Protein AF-A0A6P8M120-F1 (afdb_monomer_lite)

pLDDT: mean 74.04, std 15.49, range [44.16, 94.94]

Foldseek 3Di:
DDPPDDPVLVVQCPPPNDPVSSVCVVCDPVNLVVCLVVVLVVVVVQVVDPPDPDDDPCVVNPDRQDSVNVVVVVVVVVVVVVPPPPPVVVVVVVVVVVVVVVD

Radius of gyration: 21.38 Å; chains: 1; bounding box: 45×60×43 Å

Secondary structure (DSSP, 8-state):
--TTS-HHHHHHHTT---HHHHHHHHS-HHHHHHHHHHHHHHHHHHHH-TT-SS---GGGGSSPPPHHHHHHHHHHHHHHHHS---THHHHHHHHHHHHTT--

Organism: Bombus impatiens (NCBI:txid132113)

Sequence (103 aa):
MTPGIREAALYQLGGSRRELDIFNIIFDEIFWENIVTETNRYADQIRANPRRTREIDDTWFLDIVDSNEIKRYFALSIIMAQVKRTKNTNELVEEGYYRNADI

Structure (mmCIF, N/CA/C/O backbone):
data_AF-A0A6P8M120-F1
#
_entry.id   AF-A0A6P8M120-F1
#
loop_
_atom_site.group_PDB
_atom_site.id
_atom_site.type_symbol
_atom_site.label_atom_id
_atom_site.label_alt_id
_atom_site.label_comp_id
_atom_site.label_asym_id
_atom_site.label_entity_id
_atom_site.label_seq_id
_atom_site.pdbx_PDB_ins_code
_atom_site.Cartn_x
_atom_site.Cartn_y
_atom_site.Cartn_z
_atom_site.occupancy
_atom_site.B_iso_or_equiv
_atom_site.auth_seq_id
_atom_site.auth_comp_id
_atom_site.auth_asym_id
_atom_site.auth_atom_id
_atom_site.pdbx_PDB_model_num
ATOM 1 N N . MET A 1 1 ? -14.365 12.161 27.783 1.00 50.69 1 MET A N 1
ATOM 2 C CA . MET A 1 1 ? -13.275 12.307 26.793 1.00 50.69 1 MET A CA 1
ATOM 3 C C . MET A 1 1 ? -12.474 11.018 26.783 1.00 50.69 1 MET A C 1
ATOM 5 O O . MET A 1 1 ? -12.149 10.542 27.862 1.00 50.69 1 MET A O 1
ATOM 9 N N . THR A 1 2 ? -12.213 10.432 25.614 1.00 49.12 2 THR A N 1
ATOM 10 C CA . THR A 1 2 ? -11.364 9.235 25.489 1.00 49.12 2 THR A CA 1
ATOM 11 C C . THR A 1 2 ? -9.914 9.701 25.310 1.00 49.12 2 THR A C 1
ATOM 13 O O . THR A 1 2 ? -9.643 10.390 24.325 1.00 49.12 2 THR A O 1
ATOM 16 N N . PRO A 1 3 ? -8.989 9.412 26.241 1.00 54.31 3 PRO A N 1
ATOM 17 C CA . PRO A 1 3 ? -7.601 9.853 26.118 1.00 54.31 3 PRO A CA 1
ATOM 18 C C . PRO A 1 3 ? -6.932 9.230 24.883 1.00 54.31 3 PRO A C 1
ATOM 20 O O . PRO A 1 3 ? -7.098 8.040 24.634 1.00 54.31 3 PRO A O 1
ATOM 23 N N . GLY A 1 4 ? -6.171 10.024 24.123 1.00 63.91 4 GLY A N 1
ATOM 24 C CA . GLY A 1 4 ? -5.341 9.541 23.008 1.00 63.91 4 GLY A CA 1
ATOM 25 C C . GLY A 1 4 ? -5.917 9.708 21.596 1.00 63.91 4 GLY A C 1
ATOM 26 O O . GLY A 1 4 ? -5.178 9.522 20.635 1.00 63.91 4 GLY A O 1
ATOM 27 N N . ILE A 1 5 ? -7.181 10.115 21.436 1.00 62.28 5 ILE A N 1
ATOM 28 C CA . ILE A 1 5 ? -7.775 10.406 20.117 1.00 62.28 5 ILE A CA 1
ATOM 29 C C . ILE A 1 5 ? -7.918 11.924 19.957 1.00 62.28 5 ILE A C 1
ATOM 31 O O . ILE A 1 5 ? -8.536 12.582 20.794 1.00 62.28 5 ILE A O 1
ATOM 35 N N . ARG A 1 6 ? -7.346 12.490 18.883 1.00 72.88 6 ARG A N 1
ATOM 36 C CA . ARG A 1 6 ? -7.486 13.922 18.555 1.00 72.88 6 ARG A CA 1
ATOM 37 C C . ARG A 1 6 ? -8.961 14.292 18.369 1.00 72.88 6 ARG A C 1
ATOM 39 O O . ARG A 1 6 ? -9.713 13.564 17.730 1.00 72.88 6 ARG A O 1
ATOM 46 N N . GLU A 1 7 ? -9.349 15.468 18.853 1.00 68.19 7 GLU A N 1
ATOM 47 C CA . GLU A 1 7 ? -10.735 15.959 18.808 1.00 68.19 7 GLU A CA 1
ATOM 48 C C . GLU A 1 7 ? -11.294 16.059 17.375 1.00 68.19 7 GLU A C 1
ATOM 50 O O . GLU A 1 7 ? -12.443 15.704 17.130 1.00 68.19 7 GLU A O 1
ATOM 55 N N . ALA A 1 8 ? -10.449 16.406 16.398 1.00 64.81 8 ALA A N 1
ATOM 56 C CA . ALA A 1 8 ? -10.807 16.395 14.977 1.00 64.81 8 ALA A CA 1
ATOM 57 C C . ALA A 1 8 ? -11.162 14.990 14.446 1.00 64.81 8 ALA A C 1
ATOM 59 O O . ALA A 1 8 ? -12.093 14.850 13.659 1.00 64.81 8 ALA A O 1
ATOM 60 N N . ALA A 1 9 ? -10.471 13.943 14.910 1.00 61.91 9 ALA A N 1
ATOM 61 C CA . ALA A 1 9 ? -10.782 12.562 14.540 1.00 61.91 9 ALA A CA 1
ATOM 62 C C . ALA A 1 9 ? -12.099 12.095 15.185 1.00 61.91 9 ALA A C 1
ATOM 64 O O . ALA A 1 9 ? -12.886 11.394 14.556 1.00 61.91 9 ALA A O 1
ATOM 65 N N . LEU A 1 10 ? -12.393 12.546 16.413 1.00 63.31 10 LEU A N 1
ATOM 66 C CA . LEU A 1 10 ? -13.688 12.304 17.063 1.00 63.31 10 LEU A CA 1
ATOM 67 C C . LEU A 1 10 ? -14.849 12.980 16.321 1.00 63.31 10 LEU A C 1
ATOM 69 O O . LEU A 1 10 ? -15.939 12.415 16.275 1.00 63.31 10 LEU A O 1
ATOM 73 N N . TYR A 1 11 ? -14.615 14.154 15.732 1.00 64.62 11 TYR A N 1
ATOM 74 C CA . TYR A 1 11 ? -15.611 14.869 14.931 1.00 64.62 11 TYR A CA 1
ATOM 75 C C . TYR A 1 11 ? 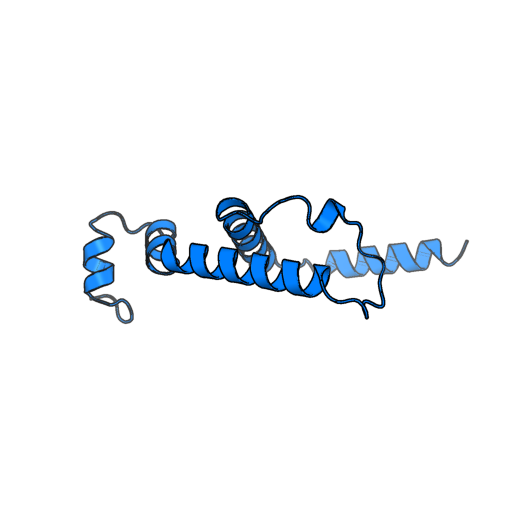-15.922 14.142 13.613 1.00 64.62 11 TYR A C 1
ATOM 77 O O . TYR A 1 11 ? -17.078 14.074 13.206 1.00 64.62 11 TYR A O 1
ATOM 85 N N . GLN A 1 12 ? -14.908 13.540 12.980 1.00 63.62 12 GLN A N 1
ATOM 86 C CA . GLN A 1 12 ? -15.066 12.755 11.749 1.00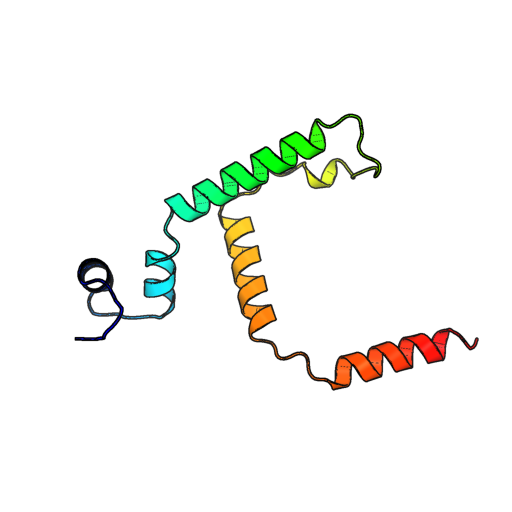 63.62 12 GLN A CA 1
ATOM 87 C C . GLN A 1 12 ? -15.754 11.396 11.973 1.00 63.62 12 GLN A C 1
ATOM 89 O O . GLN A 1 12 ? -16.456 10.920 11.087 1.00 63.62 12 GLN A O 1
ATOM 94 N N . LEU A 1 13 ? -15.607 10.791 13.158 1.00 62.41 13 LEU A N 1
ATOM 95 C CA . LEU A 1 13 ? -16.224 9.499 13.509 1.00 62.41 13 LEU A CA 1
ATOM 96 C C . LEU A 1 13 ? -17.747 9.563 13.731 1.00 62.41 13 LEU A C 1
ATOM 98 O O . LEU A 1 13 ? -18.418 8.531 13.714 1.00 62.41 13 LEU A O 1
ATOM 102 N N . GLY A 1 14 ? -18.317 10.746 13.980 1.00 66.19 14 GLY A N 1
ATOM 103 C CA . GLY A 1 14 ? -19.744 10.885 14.285 1.00 66.19 14 GLY A CA 1
ATOM 104 C C . GLY A 1 14 ? -20.219 9.979 15.441 1.00 66.19 14 GLY A C 1
ATOM 105 O O . GLY A 1 14 ? -19.515 9.767 16.432 1.00 66.19 14 GLY A O 1
ATOM 106 N N . GLY A 1 15 ? -21.451 9.461 15.337 1.00 59.75 15 GLY A N 1
ATOM 107 C CA . GLY A 1 15 ? -22.083 8.602 16.356 1.00 59.75 15 GLY A CA 1
ATOM 108 C C . GLY A 1 15 ? -21.808 7.095 16.223 1.00 59.75 15 GLY A C 1
ATOM 109 O O . GLY A 1 15 ? -22.063 6.350 17.166 1.00 59.75 15 GLY A O 1
ATOM 110 N N . SER A 1 16 ? -21.279 6.638 15.083 1.00 57.41 16 SER A N 1
ATOM 111 C CA . SER A 1 16 ? -20.943 5.233 14.810 1.00 57.41 16 SER A CA 1
ATOM 112 C C . SER A 1 16 ? -19.431 5.067 14.878 1.00 57.41 16 SER A C 1
ATOM 114 O O . SER A 1 16 ? -18.724 5.431 13.951 1.00 57.41 16 SER A O 1
ATOM 116 N N . ARG A 1 17 ? -18.925 4.527 15.987 1.00 65.62 17 ARG A N 1
ATOM 117 C CA . ARG A 1 17 ? -17.487 4.315 16.204 1.00 65.62 17 ARG A CA 1
ATOM 118 C C . ARG A 1 17 ? -17.112 2.868 15.906 1.00 65.62 17 ARG A C 1
ATOM 120 O O . ARG A 1 17 ? -16.792 2.132 16.837 1.00 65.62 17 ARG A O 1
ATOM 127 N N . ARG A 1 18 ? -17.209 2.430 14.648 1.00 77.12 18 ARG A N 1
ATOM 128 C CA . ARG A 1 18 ? -16.712 1.094 14.289 1.00 77.12 18 ARG A CA 1
ATOM 129 C C . ARG A 1 18 ? -15.193 1.149 14.182 1.00 77.12 18 ARG A C 1
ATOM 131 O O . ARG A 1 18 ? -14.619 2.159 13.781 1.00 77.12 18 ARG A O 1
ATOM 138 N N . GLU A 1 19 ? -14.531 0.055 14.523 1.00 79.12 19 GLU A N 1
ATOM 139 C CA . GLU A 1 19 ? -13.073 -0.068 14.488 1.00 79.12 19 GLU A CA 1
ATOM 140 C C . GLU A 1 19 ? -12.519 0.214 13.083 1.00 79.12 19 GLU A C 1
ATOM 142 O O . GLU A 1 19 ? -11.455 0.814 12.941 1.00 79.12 19 GLU A O 1
ATOM 147 N N . LEU A 1 20 ? -13.282 -0.146 12.046 1.00 81.62 20 LEU A N 1
ATOM 148 C CA . LEU A 1 20 ? -12.946 0.129 10.650 1.00 81.62 20 LEU A CA 1
ATOM 149 C C . LEU A 1 20 ? -13.003 1.627 10.306 1.00 81.62 20 LEU A C 1
ATOM 151 O O . LEU A 1 20 ? -12.199 2.095 9.507 1.00 81.62 20 LEU A O 1
ATOM 155 N N . ASP A 1 21 ? -13.901 2.392 10.930 1.00 80.62 21 ASP A N 1
ATOM 156 C CA . ASP A 1 21 ? -14.004 3.838 10.701 1.00 80.62 21 ASP A CA 1
ATOM 157 C C . ASP A 1 21 ? -12.774 4.554 11.280 1.00 80.62 21 ASP A C 1
ATOM 159 O O . ASP A 1 21 ? -12.192 5.427 10.641 1.00 80.62 21 ASP A O 1
ATOM 163 N N . ILE A 1 22 ? -12.310 4.120 12.459 1.00 82.69 22 ILE A N 1
ATOM 164 C CA . ILE A 1 22 ? -11.058 4.604 13.063 1.00 82.69 22 ILE A CA 1
ATOM 165 C C . ILE A 1 22 ? -9.863 4.227 12.181 1.00 82.69 22 ILE A C 1
ATOM 167 O O . ILE A 1 22 ? -8.991 5.059 11.937 1.00 82.69 22 ILE A O 1
ATOM 171 N N . PHE A 1 23 ? -9.832 2.988 11.683 1.00 84.50 23 PHE A N 1
ATOM 172 C CA . PHE A 1 23 ? -8.787 2.519 10.776 1.00 84.50 23 PHE A CA 1
ATOM 173 C C . PHE A 1 23 ? -8.712 3.378 9.506 1.00 84.50 23 PHE A C 1
ATOM 175 O O . PHE A 1 23 ? -7.629 3.824 9.143 1.00 84.50 23 PHE A O 1
ATOM 182 N N . ASN A 1 24 ? -9.852 3.679 8.881 1.00 85.12 24 ASN A N 1
ATOM 183 C CA . ASN A 1 24 ? -9.912 4.486 7.660 1.00 85.12 24 ASN A CA 1
ATOM 184 C C . ASN A 1 24 ? -9.529 5.961 7.876 1.00 85.12 24 ASN A C 1
ATOM 186 O O . ASN A 1 24 ? -9.087 6.610 6.935 1.00 85.12 24 ASN A O 1
ATOM 190 N N . ILE A 1 25 ? -9.671 6.495 9.096 1.00 85.56 25 ILE A N 1
ATOM 191 C CA . ILE A 1 25 ? -9.182 7.844 9.437 1.00 85.56 25 ILE A CA 1
ATOM 192 C C . ILE A 1 25 ? -7.660 7.857 9.600 1.00 85.56 25 ILE A C 1
ATOM 194 O O . ILE A 1 25 ? -7.009 8.834 9.244 1.00 85.56 25 ILE A O 1
ATOM 198 N N . ILE A 1 26 ? -7.088 6.797 10.177 1.00 86.00 26 ILE A N 1
ATOM 199 C CA . ILE A 1 26 ? -5.637 6.695 10.387 1.00 86.00 26 ILE A CA 1
ATOM 200 C C . ILE A 1 26 ? -4.918 6.415 9.062 1.00 86.00 26 ILE A C 1
ATOM 202 O O . ILE A 1 26 ? -3.870 6.999 8.799 1.00 86.00 26 ILE A O 1
ATOM 206 N N . PHE A 1 27 ? -5.475 5.521 8.247 1.00 89.25 27 PHE A N 1
ATOM 207 C CA . PHE A 1 27 ? -4.949 5.133 6.943 1.00 89.25 27 PHE A CA 1
ATOM 208 C C . PHE A 1 27 ? -5.826 5.733 5.843 1.00 89.25 27 PHE A C 1
ATOM 210 O O . PHE A 1 27 ? -6.659 5.043 5.244 1.00 89.25 27 PHE A O 1
ATOM 217 N N . ASP A 1 28 ? -5.658 7.035 5.630 1.00 89.75 28 ASP A N 1
ATOM 218 C CA . ASP A 1 28 ? -6.418 7.809 4.654 1.00 89.75 28 ASP A CA 1
ATOM 219 C C . ASP A 1 28 ? -6.017 7.500 3.198 1.00 89.75 28 ASP A C 1
ATOM 221 O O . ASP A 1 28 ? -5.114 6.713 2.911 1.00 89.75 28 ASP A O 1
ATOM 225 N N . GLU A 1 29 ? -6.733 8.092 2.244 1.00 91.06 29 GLU A N 1
ATOM 226 C CA . GLU A 1 29 ? -6.485 7.879 0.814 1.00 91.06 29 GLU A CA 1
ATOM 227 C C . GLU A 1 29 ? -5.064 8.289 0.402 1.00 91.06 29 GLU A C 1
ATOM 229 O O . GLU A 1 29 ? -4.393 7.533 -0.299 1.00 91.06 29 GLU A O 1
ATOM 234 N N . ILE A 1 30 ? -4.566 9.408 0.939 1.00 92.88 30 ILE A N 1
ATOM 235 C CA . ILE A 1 30 ? -3.211 9.916 0.685 1.00 92.88 30 ILE A CA 1
ATOM 236 C C . ILE A 1 30 ? -2.158 8.904 1.147 1.00 92.88 30 ILE A C 1
ATOM 238 O O . ILE A 1 30 ? -1.173 8.656 0.449 1.00 92.88 30 ILE A O 1
ATOM 242 N N . PHE A 1 31 ? -2.350 8.289 2.316 1.00 93.25 31 PHE A N 1
ATOM 243 C CA . PHE A 1 31 ? -1.481 7.222 2.794 1.00 93.25 31 PHE A CA 1
ATOM 244 C C . PHE A 1 31 ? -1.412 6.070 1.785 1.00 93.25 31 PHE A C 1
ATOM 246 O O . PHE A 1 31 ? -0.314 5.643 1.419 1.00 93.25 31 PHE A O 1
ATOM 253 N N . TRP A 1 32 ? -2.558 5.588 1.298 1.00 93.88 32 TRP A N 1
ATOM 254 C CA . TRP A 1 32 ? -2.583 4.480 0.340 1.00 93.88 32 TRP A CA 1
ATOM 255 C C . TRP A 1 32 ? -1.946 4.847 -1.001 1.00 93.88 32 TRP A C 1
ATOM 257 O O . TRP A 1 32 ? -1.193 4.040 -1.547 1.00 93.88 32 TRP A O 1
ATOM 267 N N . GLU A 1 33 ? -2.202 6.049 -1.515 1.00 94.12 33 GLU A N 1
ATOM 268 C CA . GLU A 1 33 ? -1.589 6.553 -2.750 1.00 94.12 33 GLU A CA 1
ATOM 269 C C . GLU A 1 33 ? -0.065 6.650 -2.643 1.00 94.12 33 GLU A C 1
ATOM 271 O O . GLU A 1 33 ? 0.649 6.264 -3.573 1.00 94.12 33 GLU A O 1
ATOM 276 N N . ASN A 1 34 ? 0.448 7.103 -1.497 1.00 94.94 34 ASN A N 1
ATOM 277 C CA . ASN A 1 34 ? 1.886 7.177 -1.254 1.00 94.94 34 ASN A CA 1
ATOM 278 C C . ASN A 1 34 ? 2.533 5.790 -1.280 1.00 94.94 34 ASN A C 1
ATOM 280 O O . ASN A 1 34 ? 3.574 5.614 -1.913 1.00 94.94 34 ASN A O 1
ATOM 284 N N . ILE A 1 35 ? 1.913 4.794 -0.636 1.00 94.88 35 ILE A N 1
ATOM 285 C CA . ILE A 1 35 ? 2.424 3.418 -0.661 1.00 94.88 35 ILE A CA 1
ATOM 286 C C . ILE A 1 35 ? 2.403 2.864 -2.085 1.00 94.88 35 ILE A C 1
ATOM 288 O O . ILE A 1 35 ? 3.423 2.360 -2.541 1.00 94.88 35 ILE A O 1
ATOM 292 N N . VAL A 1 36 ? 1.292 3.012 -2.810 1.00 93.75 36 VAL A N 1
ATOM 293 C CA . VAL A 1 36 ? 1.173 2.579 -4.213 1.00 93.75 36 VAL A CA 1
ATOM 294 C C . VAL A 1 36 ? 2.269 3.198 -5.080 1.00 93.75 36 VAL A C 1
ATOM 296 O O . VAL A 1 36 ? 2.967 2.493 -5.811 1.00 93.75 36 VAL A O 1
ATOM 299 N N . THR A 1 37 ? 2.452 4.512 -4.972 1.00 94.50 37 THR A N 1
ATOM 300 C CA . THR A 1 37 ? 3.451 5.254 -5.748 1.00 94.50 37 THR A CA 1
ATOM 301 C C . THR A 1 37 ? 4.855 4.735 -5.466 1.00 94.50 37 THR A C 1
ATOM 303 O O . THR A 1 37 ? 5.623 4.468 -6.390 1.00 94.50 37 THR A O 1
ATOM 306 N N . GLU A 1 38 ? 5.192 4.553 -4.192 1.00 94.50 38 GLU A N 1
ATOM 307 C CA . GLU A 1 38 ? 6.525 4.122 -3.792 1.00 94.50 38 GLU A CA 1
ATOM 308 C C . GLU A 1 38 ? 6.807 2.651 -4.089 1.00 94.50 38 GLU A C 1
ATOM 310 O O . GLU A 1 38 ? 7.908 2.312 -4.525 1.00 94.50 38 GLU A O 1
ATOM 315 N N . THR A 1 39 ? 5.811 1.779 -3.931 1.00 92.00 39 THR A N 1
ATOM 316 C CA . THR A 1 39 ? 5.914 0.369 -4.311 1.00 92.00 39 THR A CA 1
ATOM 317 C C . THR A 1 39 ? 6.173 0.231 -5.806 1.00 92.00 39 THR A C 1
ATOM 319 O O . THR A 1 39 ? 7.126 -0.448 -6.191 1.00 92.00 39 THR A O 1
ATOM 322 N N . ASN A 1 40 ? 5.400 0.925 -6.643 1.00 90.75 40 ASN A N 1
ATOM 323 C CA . ASN A 1 40 ? 5.593 0.889 -8.092 1.00 90.75 40 ASN A CA 1
ATOM 324 C C . ASN A 1 40 ? 6.940 1.495 -8.502 1.00 90.75 40 ASN A C 1
ATOM 326 O O . ASN A 1 40 ? 7.668 0.899 -9.295 1.00 90.75 40 ASN A O 1
ATOM 330 N N . ARG A 1 41 ? 7.345 2.620 -7.894 1.00 91.88 41 ARG A N 1
ATOM 331 C CA . ARG A 1 41 ? 8.663 3.224 -8.148 1.00 91.88 41 ARG A CA 1
ATOM 332 C C . ARG A 1 41 ? 9.803 2.267 -7.807 1.00 91.88 41 ARG A C 1
ATOM 334 O O . ARG A 1 41 ? 10.774 2.167 -8.555 1.00 91.88 41 ARG A O 1
ATOM 341 N N . TYR A 1 42 ? 9.713 1.578 -6.673 1.00 89.38 42 TYR A N 1
ATOM 342 C CA . TYR A 1 42 ? 10.726 0.611 -6.264 1.00 89.38 42 TYR A CA 1
ATOM 343 C C . TYR A 1 42 ? 10.751 -0.615 -7.187 1.00 89.38 42 TYR A C 1
ATOM 345 O O . TYR A 1 42 ? 11.827 -1.076 -7.572 1.00 89.38 42 TYR A O 1
ATOM 353 N N . ALA A 1 43 ? 9.580 -1.101 -7.605 1.00 86.25 43 ALA A N 1
ATOM 354 C CA . ALA A 1 43 ? 9.461 -2.178 -8.579 1.00 86.25 43 ALA A CA 1
ATOM 355 C C . ALA A 1 43 ? 10.136 -1.801 -9.911 1.00 86.25 43 ALA A C 1
ATOM 357 O O . ALA A 1 43 ? 10.953 -2.566 -10.426 1.00 86.25 43 ALA A O 1
ATOM 358 N N . ASP A 1 44 ? 9.908 -0.582 -10.406 1.00 86.31 44 ASP A N 1
ATOM 359 C CA . ASP A 1 44 ? 10.573 -0.056 -11.600 1.00 86.31 44 ASP A CA 1
ATOM 360 C C . ASP A 1 44 ? 12.097 0.014 -11.451 1.00 86.31 44 ASP A C 1
ATOM 362 O O . ASP A 1 44 ? 12.829 -0.337 -12.377 1.00 86.31 44 ASP A O 1
ATOM 366 N N . GLN A 1 45 ? 12.604 0.416 -10.283 1.00 87.62 45 GLN A N 1
ATOM 367 C CA . GLN A 1 45 ? 14.046 0.449 -10.014 1.00 87.62 45 GLN A CA 1
ATOM 368 C C . GLN A 1 45 ? 14.668 -0.949 -10.033 1.00 87.62 45 GLN A C 1
ATOM 370 O O . GLN A 1 45 ? 15.748 -1.135 -10.603 1.00 87.62 45 GLN A O 1
ATOM 375 N N . ILE A 1 46 ? 13.991 -1.943 -9.452 1.00 83.94 46 ILE A N 1
ATOM 376 C CA . ILE A 1 46 ? 14.423 -3.342 -9.536 1.00 83.94 46 ILE A CA 1
ATOM 377 C C . ILE A 1 46 ? 14.398 -3.796 -10.995 1.00 83.94 46 ILE A C 1
ATOM 379 O O . ILE A 1 46 ? 15.377 -4.379 -11.463 1.00 83.94 46 ILE A O 1
ATOM 383 N N . ARG A 1 47 ? 13.326 -3.477 -11.729 1.00 79.94 47 ARG A N 1
ATOM 384 C CA . ARG A 1 47 ? 13.164 -3.826 -13.142 1.00 79.94 47 ARG A CA 1
ATOM 385 C C . ARG A 1 47 ? 14.143 -3.108 -14.071 1.00 79.94 47 ARG A C 1
ATOM 387 O O . ARG A 1 47 ? 14.398 -3.587 -15.165 1.00 79.94 47 ARG A O 1
ATOM 394 N N . ALA A 1 48 ? 14.709 -1.973 -13.690 1.00 82.25 48 ALA A N 1
ATOM 395 C CA . ALA A 1 48 ? 15.692 -1.266 -14.509 1.00 82.25 48 ALA A CA 1
ATOM 396 C C . ALA A 1 48 ? 17.137 -1.678 -14.186 1.00 82.25 48 ALA A C 1
ATOM 398 O O . ALA A 1 48 ? 18.041 -1.424 -14.980 1.00 82.25 48 ALA A O 1
ATOM 399 N N . ASN A 1 49 ? 17.386 -2.310 -13.034 1.00 81.88 49 ASN A N 1
ATOM 400 C CA . ASN A 1 49 ? 18.740 -2.603 -12.573 1.00 81.88 49 ASN A CA 1
ATOM 401 C C . ASN A 1 49 ? 19.418 -3.667 -13.464 1.00 81.88 49 ASN A C 1
ATOM 403 O O . ASN A 1 49 ? 18.957 -4.797 -13.505 1.00 81.88 49 ASN A O 1
ATOM 407 N N . PRO A 1 50 ? 20.533 -3.391 -14.155 1.00 70.62 50 PRO A N 1
ATOM 408 C CA . PRO A 1 50 ? 21.195 -4.389 -15.000 1.00 70.62 50 PRO A CA 1
ATOM 409 C C . PRO A 1 50 ? 22.047 -5.399 -14.209 1.00 70.62 50 PRO A C 1
ATOM 411 O O . PRO A 1 50 ? 22.531 -6.370 -14.778 1.00 70.62 50 PRO A O 1
ATOM 414 N N . ARG A 1 51 ? 22.257 -5.187 -12.900 1.00 72.75 51 ARG A N 1
ATOM 415 C CA . ARG A 1 51 ? 23.093 -6.036 -12.026 1.00 72.75 51 ARG A CA 1
ATOM 416 C C . ARG A 1 51 ? 22.286 -7.016 -11.168 1.00 72.75 51 ARG A C 1
ATOM 418 O O . ARG A 1 51 ? 22.766 -7.444 -10.119 1.00 72.75 51 ARG A O 1
ATOM 425 N N . ARG A 1 52 ? 21.048 -7.338 -11.547 1.00 69.25 52 ARG A N 1
ATOM 426 C CA . ARG A 1 52 ? 20.225 -8.284 -10.771 1.00 69.25 52 ARG A CA 1
ATOM 427 C C . ARG A 1 52 ? 20.868 -9.660 -10.850 1.00 69.25 52 ARG A C 1
ATOM 429 O O . ARG A 1 52 ? 21.143 -10.164 -11.931 1.00 69.25 52 ARG A O 1
ATOM 436 N N . THR A 1 53 ? 21.095 -10.262 -9.694 1.00 62.47 53 THR A N 1
ATOM 437 C CA . THR A 1 53 ? 21.650 -11.614 -9.560 1.00 62.47 53 THR A CA 1
ATOM 438 C C . THR A 1 53 ? 20.601 -12.711 -9.716 1.00 62.47 53 THR A C 1
ATOM 440 O O . THR A 1 53 ? 20.967 -13.875 -9.841 1.00 62.47 53 THR A O 1
ATOM 443 N N . ARG A 1 54 ? 19.307 -12.367 -9.700 1.00 68.44 54 ARG A N 1
ATOM 444 C CA . ARG A 1 54 ? 18.200 -13.295 -9.944 1.00 68.44 54 ARG A CA 1
ATOM 445 C C . ARG A 1 54 ? 17.456 -12.896 -11.207 1.00 68.44 54 ARG A C 1
ATOM 447 O O . ARG A 1 54 ? 17.100 -11.729 -11.364 1.00 68.44 54 ARG A O 1
ATOM 454 N N . GLU A 1 55 ? 17.211 -13.886 -12.056 1.00 68.19 55 GLU A N 1
ATOM 455 C CA . GLU A 1 55 ? 16.202 -13.814 -13.105 1.00 68.19 55 GLU A CA 1
ATOM 456 C C . GLU A 1 55 ? 14.848 -13.692 -12.395 1.00 68.19 55 GLU A C 1
ATOM 458 O O . GLU A 1 55 ? 14.445 -14.579 -11.641 1.00 68.19 55 GLU A O 1
ATOM 463 N N . ILE A 1 56 ? 14.223 -12.523 -12.509 1.00 70.19 56 ILE A N 1
ATOM 464 C CA . ILE A 1 56 ? 12.873 -12.287 -12.004 1.00 70.19 56 ILE A CA 1
ATOM 465 C C . ILE A 1 56 ? 11.979 -12.416 -13.222 1.00 70.19 56 ILE A C 1
ATOM 467 O O . ILE A 1 56 ? 12.231 -11.747 -14.221 1.00 70.19 56 ILE A O 1
ATOM 471 N N . ASP A 1 57 ? 10.983 -13.290 -13.137 1.00 69.62 57 ASP A N 1
ATOM 472 C CA . ASP A 1 57 ? 9.980 -13.429 -14.183 1.00 69.62 57 ASP A CA 1
ATOM 473 C C . ASP A 1 57 ? 9.302 -12.070 -14.403 1.00 69.62 57 ASP A C 1
ATOM 475 O O . ASP A 1 57 ? 8.795 -11.463 -13.457 1.00 69.62 57 ASP A O 1
ATOM 479 N N . ASP A 1 58 ? 9.318 -11.582 -15.645 1.00 68.88 58 ASP A N 1
ATOM 480 C CA . ASP A 1 58 ? 8.727 -10.298 -16.019 1.00 68.88 58 ASP A CA 1
ATOM 481 C C . ASP A 1 58 ? 7.227 -10.240 -15.682 1.00 68.88 58 ASP A C 1
ATOM 483 O O . ASP A 1 58 ? 6.692 -9.143 -15.502 1.00 68.88 58 ASP A O 1
ATOM 487 N N . THR A 1 59 ? 6.569 -11.396 -15.491 1.00 71.88 59 THR A N 1
ATOM 488 C CA . THR A 1 59 ? 5.192 -11.480 -14.983 1.00 71.88 59 THR A CA 1
ATOM 489 C C . THR A 1 59 ? 4.998 -10.856 -13.603 1.00 71.88 59 THR A C 1
ATOM 491 O O . THR A 1 59 ? 3.911 -10.359 -13.319 1.00 71.88 59 THR A O 1
ATOM 494 N N . TRP A 1 60 ? 6.050 -10.771 -12.782 1.00 67.94 60 TRP A N 1
ATOM 495 C CA . TRP A 1 60 ? 6.018 -10.096 -11.478 1.00 67.94 60 TRP A CA 1
ATOM 496 C C . TRP A 1 60 ? 5.851 -8.576 -11.570 1.00 67.94 60 TRP A C 1
ATOM 498 O O . TRP A 1 60 ? 5.534 -7.942 -10.567 1.00 67.94 60 TRP A O 1
ATOM 508 N N . PHE A 1 61 ? 6.083 -7.985 -12.746 1.00 67.56 61 PHE A N 1
ATOM 509 C CA . PHE A 1 61 ? 5.972 -6.544 -12.986 1.00 67.56 61 PHE A CA 1
ATOM 510 C C . PHE A 1 61 ? 4.865 -6.188 -13.987 1.00 67.56 61 PHE A C 1
ATOM 512 O O . PHE A 1 61 ? 4.805 -5.039 -14.430 1.00 67.56 61 PHE A O 1
ATOM 519 N N . LEU A 1 62 ? 4.043 -7.160 -14.406 1.00 62.09 62 LEU A N 1
ATOM 520 C CA . LEU A 1 62 ? 3.018 -6.934 -15.431 1.00 62.09 62 LEU A CA 1
ATOM 521 C C . LEU A 1 62 ? 1.867 -6.055 -14.940 1.00 62.09 62 LEU A C 1
ATOM 523 O O . LEU A 1 62 ? 1.263 -5.362 -15.757 1.00 62.09 62 LEU A O 1
ATOM 527 N N . ASP A 1 63 ? 1.628 -6.018 -13.630 1.00 63.41 63 ASP A N 1
ATOM 528 C CA . ASP A 1 63 ? 0.543 -5.248 -13.040 1.00 63.41 63 ASP A CA 1
ATOM 529 C C . ASP A 1 63 ? 1.094 -4.090 -12.199 1.00 63.41 63 ASP A C 1
ATOM 531 O O . ASP A 1 63 ? 1.909 -4.266 -11.292 1.00 63.41 63 ASP A O 1
ATOM 535 N N . ILE A 1 64 ? 0.649 -2.874 -12.527 1.00 69.69 64 ILE A N 1
ATOM 536 C CA . ILE A 1 64 ? 0.822 -1.708 -11.660 1.00 69.69 64 ILE A CA 1
ATOM 537 C C . ILE A 1 64 ? 0.056 -2.015 -10.379 1.00 69.69 64 ILE A C 1
ATOM 539 O O . ILE A 1 64 ? -1.160 -2.211 -10.420 1.00 69.69 64 ILE A O 1
ATOM 543 N N . VAL A 1 65 ? 0.759 -2.020 -9.251 1.00 81.88 65 VAL A N 1
ATOM 544 C CA . VAL A 1 65 ? 0.146 -2.279 -7.953 1.00 81.88 65 VAL A CA 1
ATOM 545 C C . VAL A 1 65 ? -0.872 -1.180 -7.677 1.00 81.88 65 VAL A C 1
ATOM 547 O O . VAL A 1 65 ? -0.523 0.002 -7.690 1.00 81.88 65 VAL A O 1
ATOM 550 N N . ASP A 1 66 ? -2.126 -1.558 -7.434 1.00 88.88 66 ASP A N 1
ATOM 551 C CA . ASP A 1 66 ? -3.204 -0.620 -7.127 1.00 88.88 66 ASP A CA 1
ATOM 552 C C . ASP A 1 66 ? -3.473 -0.519 -5.614 1.00 88.88 66 ASP A C 1
ATOM 554 O O . ASP A 1 66 ? -3.006 -1.314 -4.790 1.00 88.88 66 ASP A O 1
ATOM 558 N N . SER A 1 67 ? -4.258 0.487 -5.217 1.00 89.75 67 SER A N 1
ATOM 559 C CA . SER A 1 67 ? -4.621 0.689 -3.807 1.00 89.75 67 SER A CA 1
ATOM 560 C C . SER A 1 67 ? -5.349 -0.525 -3.211 1.00 89.75 67 SER A C 1
ATOM 562 O O . SER A 1 67 ? -5.205 -0.813 -2.021 1.00 89.75 67 SER A O 1
ATOM 564 N N . ASN A 1 68 ? -6.113 -1.272 -4.014 1.00 91.19 68 ASN A N 1
ATOM 565 C CA . ASN A 1 68 ? -6.860 -2.436 -3.541 1.00 91.19 68 ASN A CA 1
ATOM 566 C C . ASN A 1 68 ? -5.936 -3.617 -3.242 1.00 91.19 68 ASN A C 1
ATOM 568 O O . ASN A 1 68 ? -6.153 -4.334 -2.266 1.00 91.19 68 ASN A O 1
ATOM 572 N N . GLU A 1 69 ? -4.915 -3.833 -4.061 1.00 90.25 69 GLU A N 1
ATOM 573 C CA . GLU A 1 69 ? -3.884 -4.838 -3.851 1.00 90.25 69 GLU A CA 1
ATOM 574 C C . GLU A 1 69 ? -3.106 -4.565 -2.564 1.00 90.25 69 GLU A C 1
ATOM 576 O O . GLU A 1 69 ? -3.028 -5.446 -1.703 1.00 90.25 69 GLU A O 1
ATOM 581 N N . ILE A 1 70 ? -2.661 -3.321 -2.356 1.00 92.56 70 ILE A N 1
ATOM 582 C CA . ILE A 1 70 ? -2.012 -2.910 -1.104 1.00 92.56 70 ILE A CA 1
ATOM 583 C C . ILE A 1 70 ? -2.941 -3.131 0.098 1.00 92.56 70 ILE A C 1
ATOM 585 O O . ILE A 1 70 ? -2.530 -3.720 1.100 1.00 92.56 70 ILE A O 1
ATOM 589 N N . LYS A 1 71 ? -4.214 -2.727 0.012 1.00 92.88 71 LYS A N 1
ATOM 590 C CA . LYS A 1 71 ? -5.188 -2.925 1.101 1.00 92.88 71 LYS A CA 1
ATOM 591 C C . LYS A 1 71 ? -5.426 -4.406 1.404 1.00 92.88 71 LYS A C 1
ATOM 593 O O . LYS A 1 71 ? -5.487 -4.781 2.575 1.00 92.88 71 LYS A O 1
ATOM 598 N N . ARG A 1 72 ? -5.512 -5.265 0.381 1.00 92.88 72 ARG A N 1
ATOM 599 C CA . ARG A 1 72 ? -5.621 -6.727 0.546 1.00 92.88 72 ARG A CA 1
ATOM 600 C C . ARG A 1 72 ? -4.388 -7.301 1.240 1.00 92.88 72 ARG A C 1
ATOM 602 O O . ARG A 1 72 ? -4.537 -8.076 2.183 1.00 92.88 72 ARG A O 1
ATOM 609 N N . TYR A 1 73 ? -3.191 -6.883 0.836 1.00 92.31 73 TYR A N 1
ATOM 610 C CA . TYR A 1 73 ? -1.943 -7.286 1.484 1.00 92.31 73 TYR A CA 1
ATOM 611 C C . TYR A 1 73 ? -1.890 -6.870 2.965 1.00 92.31 73 TYR A C 1
ATOM 613 O O . TYR A 1 73 ? -1.539 -7.676 3.833 1.00 92.31 73 TYR A O 1
ATOM 621 N N . PHE A 1 74 ? -2.304 -5.641 3.288 1.00 92.38 74 PHE A N 1
ATOM 622 C CA . PHE A 1 74 ? -2.394 -5.168 4.673 1.00 92.38 74 PHE A CA 1
ATOM 623 C C . PHE A 1 74 ? -3.423 -5.959 5.486 1.00 92.38 74 PHE A C 1
ATOM 625 O O . PHE A 1 74 ? -3.121 -6.381 6.602 1.00 92.38 74 PHE A O 1
ATOM 632 N N . ALA A 1 75 ? -4.607 -6.221 4.927 1.00 91.31 75 ALA A N 1
ATOM 633 C CA . ALA A 1 75 ? -5.630 -7.032 5.583 1.00 91.31 75 ALA A CA 1
ATOM 634 C C . ALA A 1 75 ? -5.112 -8.444 5.901 1.00 91.31 75 ALA A C 1
ATOM 636 O O . ALA A 1 75 ? -5.244 -8.907 7.034 1.00 91.31 75 ALA A O 1
ATOM 637 N N . LEU A 1 76 ? -4.451 -9.098 4.938 1.00 92.69 76 LEU A N 1
ATOM 638 C CA . LEU A 1 76 ? -3.804 -10.397 5.145 1.00 92.69 76 LEU A CA 1
ATOM 639 C C . LEU A 1 76 ? -2.739 -10.332 6.243 1.00 92.69 76 LEU A C 1
ATOM 641 O O . LEU A 1 76 ? -2.700 -11.206 7.104 1.00 92.69 76 LEU A O 1
ATOM 645 N N . SER A 1 77 ? -1.909 -9.289 6.253 1.00 90.50 77 SER A N 1
ATOM 646 C CA . SER A 1 77 ? -0.865 -9.096 7.268 1.00 90.50 77 SER A CA 1
ATOM 647 C C . SER A 1 77 ? -1.444 -8.940 8.674 1.00 90.50 77 SER A C 1
ATOM 649 O O . SER A 1 77 ? -0.953 -9.558 9.619 1.00 90.50 77 SER A O 1
ATOM 651 N N . ILE A 1 78 ? -2.528 -8.172 8.813 1.00 88.19 78 ILE A N 1
ATOM 652 C CA . ILE A 1 78 ? -3.253 -8.017 10.078 1.00 88.19 78 ILE A CA 1
ATOM 653 C C . ILE A 1 78 ? -3.819 -9.367 10.522 1.00 88.19 78 ILE A C 1
ATOM 655 O O . ILE A 1 78 ? -3.606 -9.764 11.665 1.00 88.19 78 ILE A O 1
ATOM 659 N N . ILE A 1 79 ? -4.479 -10.105 9.624 1.00 89.00 79 ILE A N 1
ATOM 660 C CA . ILE A 1 79 ? -5.017 -11.439 9.927 1.00 89.00 79 ILE A CA 1
ATOM 661 C C . ILE A 1 79 ? -3.892 -12.377 10.379 1.00 89.00 79 ILE A C 1
ATOM 663 O O . ILE A 1 79 ? -4.007 -12.991 11.436 1.00 89.00 79 ILE A O 1
ATOM 667 N N . MET A 1 80 ? -2.781 -12.448 9.641 1.00 87.19 80 MET A N 1
ATOM 668 C CA . MET A 1 80 ? -1.629 -13.289 9.989 1.00 87.19 80 MET A CA 1
ATOM 669 C C . MET A 1 80 ? -1.024 -12.935 11.349 1.00 87.19 80 MET A C 1
ATOM 671 O O . MET A 1 80 ? -0.595 -13.832 12.069 1.00 87.19 80 MET A O 1
ATOM 675 N N . ALA A 1 81 ? -1.010 -11.655 11.725 1.00 85.44 81 ALA A N 1
ATOM 676 C CA . ALA A 1 81 ? -0.545 -11.226 13.041 1.00 85.44 81 ALA A CA 1
ATOM 677 C C . ALA A 1 81 ? -1.489 -11.667 14.177 1.00 85.44 81 ALA A C 1
ATOM 679 O O . ALA A 1 81 ? -1.032 -11.921 15.291 1.00 85.44 81 ALA A O 1
ATOM 680 N N . GLN A 1 82 ? -2.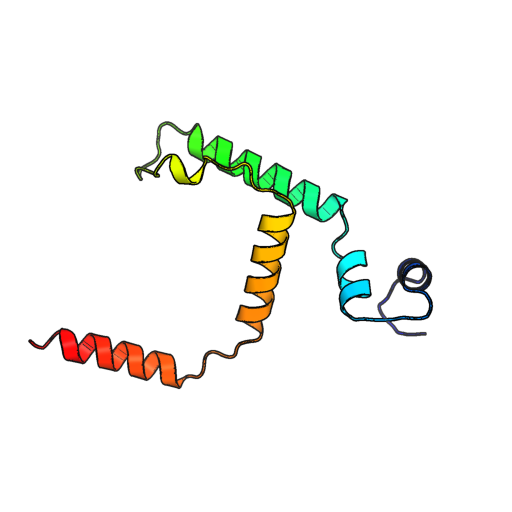794 -11.768 13.905 1.00 80.19 82 GLN A N 1
ATOM 681 C CA . GLN A 1 82 ? -3.797 -12.217 14.879 1.00 80.19 82 GLN A CA 1
ATOM 682 C C . GLN A 1 82 ? -3.911 -13.745 14.960 1.00 80.19 82 GLN A C 1
ATOM 684 O O . GLN A 1 82 ? -4.243 -14.291 16.016 1.00 80.19 82 GLN A O 1
ATOM 689 N N . VAL A 1 83 ? -3.617 -14.457 13.869 1.00 79.00 83 VAL A N 1
ATOM 690 C CA . VAL A 1 83 ? -3.540 -15.918 13.869 1.00 79.00 83 VAL A CA 1
ATOM 691 C C . VAL A 1 83 ? -2.301 -16.326 14.666 1.00 79.00 83 VAL A C 1
ATOM 693 O O . VAL A 1 83 ? -1.177 -16.332 14.165 1.00 79.00 83 VAL A O 1
ATOM 696 N N . LYS A 1 84 ? -2.494 -16.692 15.939 1.00 60.47 84 LYS A N 1
ATOM 697 C CA . LYS A 1 84 ? -1.448 -17.362 16.720 1.00 60.47 84 LYS A CA 1
ATOM 698 C C . LYS A 1 84 ? -1.006 -18.593 15.935 1.00 60.47 84 LYS A C 1
ATOM 700 O O . LYS A 1 84 ? -1.815 -19.489 15.709 1.00 60.47 84 LYS A O 1
ATOM 705 N N . ARG A 1 85 ? 0.274 -18.666 15.559 1.00 56.16 85 ARG A N 1
ATOM 706 C CA . ARG A 1 85 ? 0.863 -19.932 15.113 1.00 56.16 85 ARG A CA 1
ATOM 707 C C . ARG A 1 85 ? 0.681 -20.934 16.247 1.00 56.16 85 ARG A C 1
ATOM 709 O O . ARG A 1 85 ? 1.321 -20.814 17.292 1.00 56.16 85 ARG A O 1
ATOM 716 N N . THR A 1 86 ? -0.231 -21.883 16.081 1.00 51.75 86 THR A N 1
ATOM 717 C CA . THR A 1 86 ? -0.356 -23.014 16.995 1.00 51.75 86 THR A CA 1
ATOM 718 C C . THR A 1 86 ? 0.997 -23.724 16.981 1.00 51.75 86 THR A C 1
ATOM 720 O O . THR A 1 86 ? 1.467 -24.109 15.912 1.00 51.75 86 THR A O 1
ATOM 723 N N . LYS A 1 87 ? 1.664 -23.865 18.136 1.00 53.12 87 LYS A N 1
ATOM 724 C CA . LYS A 1 87 ? 2.989 -24.518 18.231 1.00 53.12 87 LYS A CA 1
ATOM 725 C C . LYS A 1 87 ? 3.029 -25.885 17.522 1.00 53.12 87 LYS A C 1
ATOM 727 O O . LYS A 1 87 ? 4.052 -26.242 16.954 1.00 53.12 87 LYS A O 1
ATOM 732 N N . ASN A 1 88 ? 1.887 -26.565 17.450 1.00 49.97 88 ASN A N 1
ATOM 733 C CA . ASN A 1 88 ? 1.743 -27.894 16.861 1.00 49.97 88 ASN A CA 1
ATOM 734 C C . ASN A 1 88 ? 1.968 -27.958 15.340 1.00 49.97 88 ASN A C 1
ATOM 736 O O . ASN A 1 88 ? 2.259 -29.033 14.833 1.00 49.97 88 ASN A O 1
ATOM 740 N N . THR A 1 89 ? 1.851 -26.863 14.576 1.00 49.97 89 THR A N 1
ATOM 741 C CA . THR A 1 89 ? 2.155 -26.926 13.129 1.00 49.97 89 THR A CA 1
ATOM 742 C C . THR A 1 89 ? 3.650 -26.950 12.837 1.00 49.97 89 THR A C 1
ATOM 744 O O . THR A 1 89 ? 4.034 -27.469 11.799 1.00 49.97 89 THR A O 1
ATOM 747 N N . ASN A 1 90 ? 4.501 -26.444 13.735 1.00 52.25 90 ASN A N 1
ATOM 748 C CA . ASN A 1 90 ? 5.949 -26.540 13.535 1.00 52.25 90 ASN A CA 1
ATOM 749 C C . ASN A 1 90 ? 6.459 -27.959 13.840 1.00 52.25 90 ASN A C 1
ATOM 751 O O . ASN A 1 90 ? 7.299 -28.451 13.101 1.00 52.25 90 ASN A O 1
ATOM 755 N N . GLU A 1 91 ? 5.893 -28.642 14.843 1.00 51.72 91 GLU A N 1
ATOM 756 C CA . GLU A 1 91 ? 6.217 -30.050 15.140 1.00 51.72 91 GLU A CA 1
ATOM 757 C C . GLU A 1 91 ? 5.775 -30.990 14.006 1.00 51.72 91 GLU A C 1
ATOM 759 O O . GLU A 1 91 ? 6.536 -31.858 13.599 1.00 51.72 91 GLU A O 1
ATOM 764 N N . LEU A 1 92 ? 4.594 -30.773 13.413 1.00 53.94 92 LEU A N 1
ATOM 765 C CA . LEU A 1 92 ? 4.114 -31.594 12.291 1.00 53.94 92 LEU A CA 1
ATOM 766 C C . LEU A 1 92 ? 4.879 -31.345 10.979 1.00 53.94 92 LEU A C 1
ATOM 768 O O . LEU A 1 92 ? 5.007 -32.257 10.161 1.00 53.94 92 LEU A O 1
ATOM 772 N N . VAL A 1 93 ? 5.385 -30.125 10.761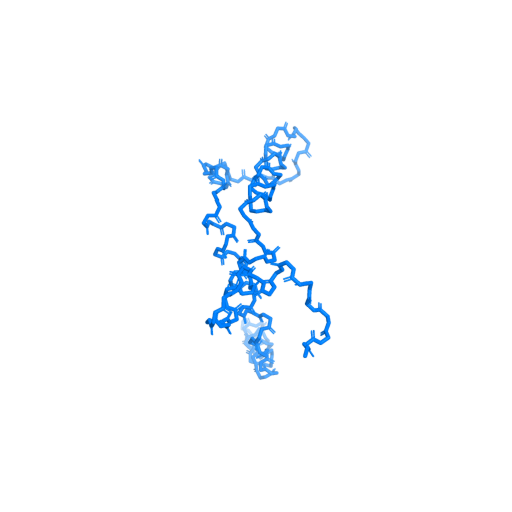 1.00 57.91 93 VAL A N 1
ATOM 773 C CA . VAL A 1 93 ? 6.222 -29.804 9.593 1.00 57.91 93 VAL A CA 1
ATOM 774 C C . VAL A 1 93 ? 7.635 -30.361 9.770 1.00 57.91 93 VAL A C 1
ATOM 776 O O . VAL A 1 93 ? 8.163 -30.922 8.814 1.00 57.91 93 VAL A O 1
ATOM 779 N N . GLU A 1 94 ? 8.221 -30.289 10.970 1.00 54.53 94 GLU A N 1
ATOM 780 C CA . GLU A 1 94 ? 9.504 -30.944 11.260 1.00 54.53 94 GLU A CA 1
ATOM 781 C C . GLU A 1 94 ? 9.386 -32.473 11.166 1.00 54.53 94 GLU A C 1
ATOM 783 O O . GLU A 1 94 ? 10.167 -33.092 10.446 1.00 54.53 94 GLU A O 1
ATOM 788 N N . GLU A 1 95 ? 8.368 -33.097 11.770 1.00 52.47 95 GLU A N 1
ATOM 789 C CA . GLU A 1 95 ? 8.146 -34.547 11.657 1.00 52.47 95 GLU A CA 1
ATOM 790 C C . GLU A 1 95 ? 7.929 -35.007 10.208 1.00 52.47 95 GLU A C 1
ATOM 792 O O . GLU A 1 95 ? 8.417 -36.069 9.821 1.00 52.47 95 GLU A O 1
ATOM 797 N N . GLY A 1 96 ? 7.225 -34.223 9.385 1.00 56.03 96 GLY A N 1
ATOM 798 C CA . GLY A 1 96 ? 7.054 -34.513 7.959 1.00 56.03 96 GLY A CA 1
ATOM 799 C C . GLY A 1 96 ? 8.343 -34.354 7.146 1.00 56.03 96 GLY A C 1
ATOM 800 O O . GLY A 1 96 ? 8.536 -35.066 6.161 1.00 56.03 96 GLY A O 1
ATOM 801 N N . TYR A 1 97 ? 9.242 -33.457 7.556 1.00 51.84 97 TYR A N 1
ATOM 802 C CA . TYR A 1 97 ? 10.533 -33.252 6.898 1.00 51.84 97 TYR A CA 1
ATOM 803 C C . TYR A 1 97 ? 11.519 -34.382 7.225 1.00 51.84 97 TYR A C 1
ATOM 805 O O . TYR A 1 97 ? 12.179 -34.894 6.324 1.00 51.84 97 TYR A O 1
ATOM 813 N N . TYR A 1 98 ? 11.565 -34.835 8.483 1.00 52.00 98 TYR A N 1
ATOM 814 C CA . TYR A 1 98 ? 12.426 -35.949 8.894 1.00 52.00 98 TYR A CA 1
ATOM 815 C C . TYR A 1 98 ? 11.925 -37.307 8.384 1.00 52.00 98 TYR A C 1
ATOM 817 O O . TYR A 1 98 ? 12.727 -38.135 7.972 1.00 52.00 98 TYR A O 1
ATOM 825 N N . ARG A 1 99 ? 10.606 -37.529 8.296 1.00 48.38 99 ARG A N 1
ATOM 826 C CA . ARG A 1 99 ? 10.053 -38.805 7.801 1.00 48.38 99 ARG A CA 1
ATOM 827 C C . ARG A 1 99 ? 10.270 -39.036 6.295 1.00 48.38 99 ARG A C 1
ATOM 829 O O . ARG A 1 99 ? 10.222 -40.176 5.853 1.00 48.38 99 ARG A O 1
ATOM 836 N N . ASN A 1 100 ? 10.511 -37.974 5.523 1.00 52.12 100 ASN A N 1
ATOM 837 C CA . ASN A 1 100 ? 10.801 -38.041 4.083 1.00 52.12 100 ASN A CA 1
ATOM 838 C C . ASN A 1 100 ?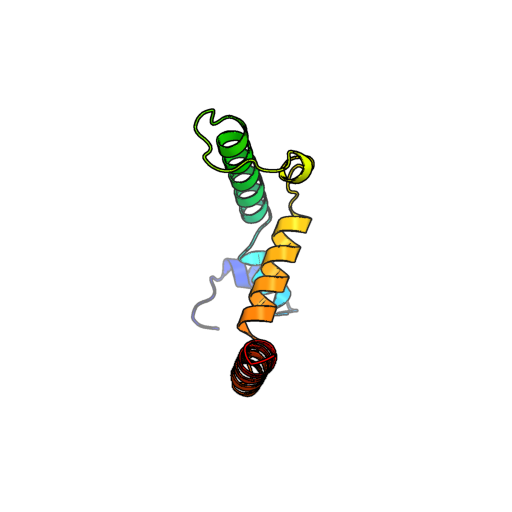 12.305 -37.994 3.754 1.00 52.12 100 ASN A C 1
ATOM 840 O O . ASN A 1 100 ? 12.663 -38.103 2.586 1.00 52.12 100 ASN A O 1
ATOM 844 N N . ALA A 1 101 ? 13.173 -37.798 4.752 1.00 52.94 101 ALA A N 1
ATOM 845 C CA . ALA A 1 101 ? 14.628 -37.809 4.580 1.00 52.94 101 ALA A CA 1
ATOM 846 C C . ALA A 1 101 ? 15.254 -39.201 4.814 1.00 52.94 101 ALA A C 1
ATOM 848 O O . ALA A 1 101 ? 16.418 -39.398 4.476 1.00 52.94 101 ALA A O 1
ATOM 849 N N . ASP A 1 102 ? 14.477 -40.150 5.353 1.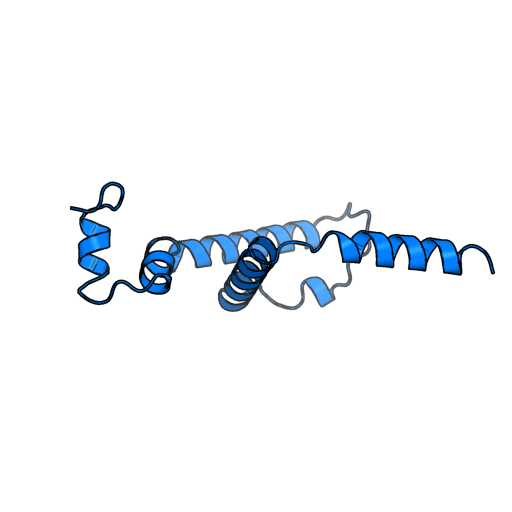00 50.44 102 ASP A N 1
ATOM 850 C CA . ASP A 1 102 ? 14.898 -41.520 5.689 1.00 50.44 102 ASP A CA 1
ATOM 851 C C . ASP A 1 102 ? 14.352 -42.597 4.713 1.00 50.44 102 ASP A C 1
ATOM 853 O O . ASP A 1 102 ? 14.261 -43.772 5.077 1.00 50.44 102 ASP A O 1
ATOM 857 N N . ILE A 1 103 ? 13.976 -42.224 3.477 1.00 44.16 103 ILE A N 1
ATOM 858 C CA . ILE A 1 103 ? 13.608 -43.164 2.393 1.00 44.16 103 ILE A CA 1
ATOM 859 C C . ILE A 1 103 ? 14.510 -42.952 1.178 1.00 44.16 103 ILE A C 1
ATOM 861 O O . ILE A 1 103 ? 14.623 -41.789 0.731 1.00 44.16 103 ILE A O 1
#

InterPro domains:
  IPR029526 PiggyBac transposable element-derived protein [PF13843] (20-87)